Protein AF-A0A7L2DPZ2-F1 (afdb_monomer_lite)

pLDDT: mean 70.93, std 14.89, range [45.47, 94.69]

Radius of gyration: 28.28 Å; chains: 1; bounding box: 48×67×60 Å

Sequence (73 aa):
PQEPSPHPTGPPTAPELPLPHPPAPQSSGRVTSRRQPRRDAAGSASRPFPCAQCGKAFGRLTHLKTHERTHTG

Organism: Catharus fuscescens (NCBI:txid159581)

Structure (mmCIF, N/CA/C/O backbone):
data_AF-A0A7L2DPZ2-F1
#
_entry.id   AF-A0A7L2DPZ2-F1
#
loop_
_atom_site.group_PDB
_atom_site.id
_atom_site.type_symbol
_atom_site.label_atom_id
_atom_site.label_alt_id
_atom_site.label_comp_id
_atom_site.label_asym_id
_atom_site.label_entity_id
_atom_site.label_seq_id
_atom_site.pdbx_PDB_ins_code
_atom_site.Cartn_x
_atom_site.Cartn_y
_atom_site.Cartn_z
_atom_site.occupancy
_atom_site.B_iso_or_equiv
_atom_site.auth_seq_id
_atom_site.auth_comp_id
_atom_site.auth_asym_id
_atom_site.auth_atom_id
_atom_site.pdbx_PDB_model_num
ATOM 1 N N . PRO A 1 1 ? -32.039 -41.253 -35.723 1.00 58.22 1 PRO A N 1
ATOM 2 C CA . PRO A 1 1 ? -30.692 -41.365 -36.332 1.00 58.22 1 PRO A CA 1
ATOM 3 C C . PRO A 1 1 ? -29.958 -40.022 -36.220 1.00 58.22 1 PRO A C 1
ATOM 5 O O . PRO A 1 1 ? -30.231 -39.097 -36.973 1.00 58.22 1 PRO A O 1
ATOM 8 N N . GLN A 1 2 ? -29.116 -39.926 -35.189 1.00 46.66 2 GLN A N 1
ATOM 9 C CA . GLN A 1 2 ? -28.042 -38.935 -35.056 1.00 46.66 2 GLN A CA 1
ATOM 10 C C . GLN A 1 2 ? -27.006 -39.213 -36.168 1.00 46.66 2 GLN A C 1
ATOM 12 O O . GLN A 1 2 ? -26.716 -40.386 -36.399 1.00 46.66 2 GLN A O 1
ATOM 17 N N . GLU A 1 3 ? -26.645 -38.252 -37.029 1.00 45.47 3 GLU A N 1
ATOM 18 C CA . GLU A 1 3 ? -25.384 -37.455 -37.068 1.00 45.47 3 GLU A CA 1
ATOM 19 C C . GLU A 1 3 ? -24.969 -37.322 -38.561 1.00 45.47 3 GLU A C 1
ATOM 21 O O . GLU A 1 3 ? -25.468 -38.121 -39.361 1.00 45.47 3 GLU A O 1
ATOM 26 N N . PRO A 1 4 ? -24.015 -36.464 -38.991 1.00 58.69 4 PRO A N 1
ATOM 27 C CA . PRO A 1 4 ? -23.453 -35.243 -38.397 1.00 58.69 4 PRO A CA 1
ATOM 28 C C . PRO A 1 4 ? -23.420 -34.043 -39.387 1.00 58.69 4 PRO A C 1
ATOM 30 O O . PRO A 1 4 ? -23.527 -34.188 -40.605 1.00 58.69 4 PRO A O 1
ATOM 33 N N . SER A 1 5 ? -23.189 -32.838 -38.865 1.00 52.84 5 SER A N 1
ATOM 34 C CA . SER A 1 5 ? -22.806 -31.656 -39.656 1.00 52.84 5 SER A CA 1
ATOM 35 C C . SER A 1 5 ? -21.338 -31.723 -40.105 1.00 52.84 5 SER A C 1
ATOM 37 O O . SER A 1 5 ? -20.475 -31.931 -39.252 1.00 52.84 5 SER A O 1
ATOM 39 N N . PRO A 1 6 ? -21.012 -31.385 -41.366 1.00 64.75 6 PRO A N 1
ATOM 40 C CA . PRO A 1 6 ? -19.710 -30.827 -41.709 1.00 64.75 6 PRO A CA 1
ATOM 41 C C . PRO A 1 6 ? -19.823 -29.320 -41.984 1.00 64.75 6 PRO A C 1
ATOM 43 O O . PRO A 1 6 ? -20.368 -28.855 -42.983 1.00 64.75 6 PRO A O 1
ATOM 46 N N . HIS A 1 7 ? -19.279 -28.563 -41.043 1.00 60.16 7 HIS A N 1
ATOM 47 C CA . HIS A 1 7 ? -18.842 -27.175 -41.162 1.00 60.16 7 HIS A CA 1
ATOM 48 C C . HIS A 1 7 ? -18.032 -26.910 -42.449 1.00 60.16 7 HIS A C 1
ATOM 50 O O . HIS A 1 7 ? -17.022 -27.570 -42.682 1.00 60.16 7 HIS A O 1
ATOM 56 N N . PRO A 1 8 ? -18.344 -25.863 -43.227 1.00 63.16 8 PRO A N 1
ATOM 57 C CA . PRO A 1 8 ? -17.318 -25.157 -43.974 1.00 63.16 8 PRO A CA 1
ATOM 58 C C . PRO A 1 8 ? -16.714 -24.068 -43.081 1.00 63.16 8 PRO A C 1
ATOM 60 O O . PRO A 1 8 ? -17.301 -23.014 -42.842 1.00 63.16 8 PRO A O 1
ATOM 63 N N . THR A 1 9 ? -15.514 -24.359 -42.580 1.00 61.53 9 THR A N 1
ATOM 64 C CA . THR A 1 9 ? -14.559 -23.389 -42.042 1.00 61.53 9 THR A CA 1
ATOM 65 C C . THR A 1 9 ? -14.248 -22.354 -43.120 1.00 61.53 9 THR A C 1
ATOM 67 O O . THR A 1 9 ? -13.526 -22.636 -44.072 1.00 61.53 9 THR A O 1
ATOM 70 N N . GLY A 1 10 ? -14.786 -21.151 -42.963 1.00 60.09 10 GLY A N 1
ATOM 71 C CA . GLY A 1 10 ? -14.385 -19.975 -43.722 1.00 60.09 10 GLY A CA 1
ATOM 72 C C . GLY A 1 10 ? -14.453 -18.763 -42.799 1.00 60.09 10 GLY A C 1
ATOM 73 O O . GLY A 1 10 ? -15.509 -18.534 -42.207 1.00 60.09 10 GLY A O 1
ATOM 74 N N . PRO A 1 11 ? -13.360 -18.006 -42.600 1.00 65.62 11 PRO A N 1
ATOM 75 C CA . PRO A 1 11 ? -13.437 -16.780 -41.821 1.00 65.62 11 PRO A CA 1
ATOM 76 C C . PRO A 1 11 ? -14.343 -15.782 -42.561 1.00 65.62 11 PRO A C 1
ATOM 78 O O . PRO A 1 11 ? -14.196 -15.627 -43.777 1.00 65.62 11 PRO A O 1
ATOM 81 N N . PRO A 1 12 ? -15.265 -15.079 -41.881 1.00 63.34 12 PRO A N 1
ATOM 82 C CA . PRO A 1 12 ? -15.956 -13.966 -42.508 1.00 63.34 12 PRO A CA 1
ATOM 83 C C . PRO A 1 12 ? -14.931 -12.854 -42.760 1.00 63.34 12 PRO A C 1
ATOM 85 O O . PRO A 1 12 ? -14.484 -12.183 -41.830 1.00 63.34 12 PRO A O 1
ATOM 88 N N . THR A 1 13 ? -14.528 -12.664 -44.017 1.00 56.91 13 THR A N 1
ATOM 89 C CA . THR A 1 13 ? -13.792 -11.472 -44.449 1.00 56.91 13 THR A CA 1
ATOM 90 C C . THR A 1 13 ? -14.741 -10.282 -44.343 1.00 56.91 13 THR A C 1
ATOM 92 O O . THR A 1 13 ? -15.503 -9.985 -45.260 1.00 56.91 13 THR A O 1
ATOM 95 N N . ALA A 1 14 ? -14.752 -9.634 -43.181 1.00 60.12 14 ALA A N 1
ATOM 96 C CA . ALA A 1 14 ? -15.391 -8.340 -43.022 1.00 60.12 14 ALA A CA 1
ATOM 97 C C . ALA A 1 14 ? -14.643 -7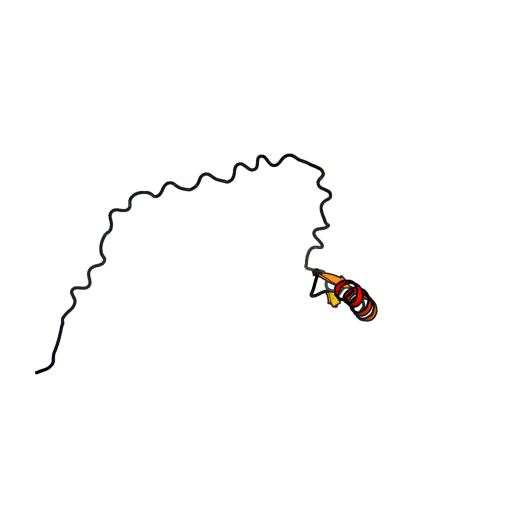.300 -43.880 1.00 60.12 14 ALA A C 1
ATOM 99 O O . ALA A 1 14 ? -13.411 -7.352 -43.947 1.00 60.12 14 ALA A O 1
ATOM 100 N N . PRO A 1 15 ? -15.338 -6.343 -44.520 1.00 61.56 15 PRO A N 1
ATOM 101 C CA . PRO A 1 15 ? -14.674 -5.168 -45.059 1.00 61.56 15 PRO A CA 1
ATOM 102 C C . PRO A 1 15 ? -14.096 -4.375 -43.883 1.00 61.56 15 PRO A C 1
ATOM 104 O O . PRO A 1 15 ? -14.831 -3.895 -43.019 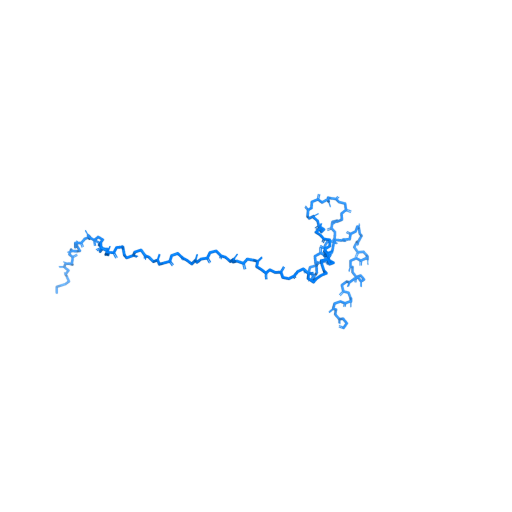1.00 61.56 15 PRO A O 1
ATOM 107 N N . GLU A 1 16 ? -12.771 -4.271 -43.833 1.00 56.59 16 GLU A N 1
ATOM 108 C CA . GLU A 1 16 ? -12.061 -3.397 -42.906 1.00 56.59 16 GLU A CA 1
ATOM 109 C C . GLU A 1 16 ? -12.398 -1.946 -43.276 1.00 56.59 16 GLU A C 1
ATOM 111 O O . GLU A 1 16 ? -11.773 -1.327 -44.133 1.00 56.59 16 GLU A O 1
ATOM 116 N N . LEU A 1 17 ? -13.462 -1.407 -42.680 1.00 65.94 17 LEU A N 1
ATOM 117 C CA . LEU A 1 17 ? -13.653 0.033 -42.625 1.00 65.94 17 LEU A CA 1
ATOM 118 C C . LEU A 1 17 ? -12.568 0.574 -41.683 1.00 65.94 17 LEU A C 1
ATOM 120 O O . LEU A 1 17 ? -12.539 0.154 -40.522 1.00 65.94 17 LEU A O 1
ATOM 124 N N . PRO A 1 18 ? -11.676 1.476 -42.133 1.00 64.62 18 PRO A N 1
ATOM 125 C CA . PRO A 1 18 ? -10.683 2.069 -41.253 1.00 64.62 18 PRO A CA 1
ATOM 126 C C . PRO A 1 18 ? -11.421 2.868 -40.180 1.00 64.62 18 PRO A C 1
ATOM 128 O O . PRO A 1 18 ? -11.993 3.927 -40.446 1.00 64.62 18 PRO A O 1
ATOM 131 N N . LEU A 1 19 ? -11.447 2.331 -38.960 1.00 65.62 19 LEU A N 1
ATOM 132 C CA . LEU A 1 19 ? -11.918 3.066 -37.796 1.00 65.62 19 LEU A CA 1
ATOM 133 C C . LEU A 1 19 ? -11.108 4.369 -37.713 1.00 65.62 19 LEU A C 1
ATOM 135 O O . LEU A 1 19 ? -9.879 4.317 -37.835 1.00 65.62 19 LEU A O 1
ATOM 139 N N . PRO A 1 20 ? -11.749 5.533 -37.510 1.00 66.00 20 PRO A N 1
ATOM 140 C CA . PRO A 1 20 ? -11.012 6.759 -37.274 1.00 66.00 20 PRO A CA 1
ATOM 141 C C . PRO A 1 20 ? -10.189 6.554 -36.004 1.00 66.00 20 PRO A C 1
ATOM 143 O O . PRO A 1 20 ? -10.721 6.385 -34.906 1.00 66.00 20 PRO A O 1
ATOM 146 N N . HIS A 1 21 ? -8.872 6.523 -36.175 1.00 62.16 21 HIS A N 1
ATOM 147 C CA . HIS A 1 21 ? -7.918 6.618 -35.084 1.00 62.16 21 HIS A CA 1
ATOM 148 C C . HIS A 1 21 ? -8.342 7.774 -34.161 1.00 62.16 21 HIS A C 1
ATOM 150 O O . HIS A 1 21 ? -8.589 8.881 -34.650 1.00 62.16 21 HIS A O 1
ATOM 156 N N . PRO A 1 22 ? -8.456 7.568 -32.838 1.00 66.50 22 PRO A N 1
ATOM 157 C CA . PRO A 1 22 ? -8.709 8.685 -31.944 1.00 66.50 22 PRO A CA 1
ATOM 158 C C . PRO A 1 22 ? -7.531 9.670 -32.053 1.00 66.50 22 PRO A C 1
ATOM 160 O O . PRO A 1 22 ? -6.376 9.234 -32.008 1.00 66.50 22 PRO A O 1
ATOM 163 N N . PRO A 1 23 ? -7.771 10.987 -32.208 1.00 62.06 23 PRO A N 1
ATOM 164 C CA . PRO A 1 23 ? -6.689 11.957 -32.173 1.00 62.06 23 PRO A CA 1
ATOM 165 C C . PRO A 1 23 ? -5.984 11.878 -30.815 1.00 62.06 23 PRO A C 1
ATOM 167 O O . PRO A 1 23 ? -6.626 11.759 -29.768 1.00 62.06 23 PRO A O 1
ATOM 170 N N . ALA A 1 24 ? -4.651 11.931 -30.842 1.00 59.22 24 ALA A N 1
ATOM 171 C CA . ALA A 1 24 ? -3.812 11.967 -29.650 1.00 59.22 24 ALA A CA 1
ATOM 172 C C . ALA A 1 24 ? -4.306 13.042 -28.660 1.00 59.22 24 ALA A C 1
ATOM 174 O O . ALA A 1 24 ? -4.762 14.105 -29.098 1.00 59.22 24 ALA A O 1
ATOM 175 N N . PRO A 1 25 ? -4.205 12.824 -27.334 1.00 66.69 25 PRO A N 1
ATOM 176 C CA . PRO A 1 25 ? -4.590 13.845 -26.373 1.00 66.69 25 PRO A CA 1
ATOM 177 C C . PRO A 1 25 ? -3.715 15.086 -26.582 1.00 66.69 25 PRO A C 1
ATOM 179 O O . PRO A 1 25 ? -2.516 15.077 -26.299 1.00 66.69 25 PRO A O 1
ATOM 182 N N . GLN A 1 26 ? -4.320 16.169 -27.074 1.00 56.56 26 GLN A N 1
ATOM 183 C CA . GLN A 1 26 ? -3.709 17.492 -27.083 1.00 56.56 26 GLN A CA 1
ATOM 184 C C . GLN A 1 26 ? -3.583 17.935 -25.625 1.00 56.56 26 GLN A C 1
ATOM 186 O O . GLN A 1 26 ? -4.521 18.464 -25.031 1.00 56.56 26 GLN A O 1
ATOM 191 N N . SER A 1 27 ? -2.435 17.641 -25.017 1.00 56.88 27 SER A N 1
ATOM 192 C CA . SER A 1 27 ? -2.089 18.044 -23.656 1.00 56.88 27 SER A CA 1
ATOM 193 C C . SER A 1 27 ? -1.891 19.564 -23.575 1.00 56.88 27 SER A C 1
ATOM 195 O O . SER A 1 27 ? -0.789 20.053 -23.336 1.00 56.88 27 SER A O 1
ATOM 197 N N . SER A 1 28 ? -2.973 20.325 -23.708 1.00 64.75 28 SER A N 1
ATOM 198 C CA . SER A 1 28 ? -3.053 21.728 -23.300 1.00 64.75 28 SER A CA 1
ATOM 199 C C . SER A 1 28 ? -3.379 21.787 -21.809 1.00 64.75 28 SER A C 1
ATOM 201 O O . SER A 1 28 ? -4.460 22.185 -21.383 1.00 64.75 28 SER A O 1
ATOM 203 N N . GLY A 1 29 ? -2.432 21.323 -20.993 1.00 61.62 29 GLY A N 1
ATOM 204 C CA . GLY A 1 29 ? -2.495 21.422 -19.541 1.00 61.62 29 GLY A CA 1
ATOM 205 C C . GLY A 1 29 ? -1.861 22.725 -19.069 1.00 61.62 29 GLY A C 1
ATOM 206 O O . GLY A 1 29 ? -0.639 22.843 -19.020 1.00 61.62 29 GLY A O 1
ATOM 207 N N . ARG A 1 30 ? -2.700 23.695 -18.699 1.00 63.09 30 ARG A N 1
ATOM 208 C CA . ARG A 1 30 ? -2.355 24.908 -17.943 1.00 63.09 30 ARG A CA 1
ATOM 209 C C . ARG A 1 30 ? -1.393 24.557 -16.796 1.00 63.09 30 ARG A C 1
ATOM 211 O O . ARG A 1 30 ? -1.749 23.783 -15.911 1.00 63.09 30 ARG A O 1
ATOM 218 N N . VAL A 1 31 ? -0.181 25.119 -16.790 1.00 61.12 31 VAL A N 1
ATOM 219 C CA . VAL A 1 31 ? 0.798 24.950 -15.701 1.00 61.12 31 VAL A CA 1
ATOM 220 C C . VAL A 1 31 ? 0.352 25.732 -14.461 1.00 61.12 31 VAL A C 1
ATOM 222 O O . VAL A 1 31 ? 0.899 26.767 -14.105 1.00 61.12 31 VAL A O 1
ATOM 225 N N . THR A 1 32 ? -0.674 25.248 -13.767 1.00 57.28 32 THR A N 1
ATOM 226 C CA . THR A 1 32 ? -0.903 25.651 -12.380 1.00 57.28 32 THR A CA 1
ATOM 227 C C . THR A 1 32 ? 0.027 24.814 -11.514 1.00 57.28 32 THR A C 1
ATOM 229 O O . THR A 1 32 ? -0.232 23.640 -11.271 1.00 57.28 32 THR A O 1
ATOM 232 N N . SER A 1 33 ? 1.144 25.412 -11.102 1.00 61.28 33 SER A N 1
ATOM 233 C CA . SER A 1 33 ? 1.919 25.007 -9.926 1.00 61.28 33 SER A CA 1
ATOM 234 C C . SER A 1 33 ? 2.202 23.505 -9.825 1.00 61.28 33 SER A C 1
ATOM 236 O O . SER A 1 33 ? 1.623 22.790 -9.006 1.00 61.28 33 SER A O 1
ATOM 238 N N . ARG A 1 34 ? 3.175 23.032 -10.615 1.00 59.16 34 ARG A N 1
ATOM 239 C CA . ARG A 1 34 ? 3.862 21.758 -10.367 1.00 59.16 34 ARG A CA 1
ATOM 240 C C . ARG A 1 34 ? 4.594 21.827 -9.025 1.00 59.16 34 ARG A C 1
ATOM 242 O O . ARG A 1 34 ? 5.810 21.958 -8.963 1.00 59.16 34 ARG A O 1
ATOM 249 N N . ARG A 1 35 ? 3.874 21.637 -7.924 1.00 62.16 35 ARG A N 1
ATOM 250 C CA . ARG A 1 35 ? 4.475 21.017 -6.750 1.00 62.16 35 ARG A CA 1
ATOM 251 C C . ARG A 1 35 ? 4.526 19.531 -7.076 1.00 62.16 35 ARG A C 1
ATOM 253 O O . ARG A 1 35 ? 3.604 18.796 -6.753 1.00 62.16 35 ARG A O 1
ATOM 260 N N . GLN A 1 36 ? 5.551 19.124 -7.834 1.00 57.88 36 GLN A N 1
ATOM 261 C CA . GLN A 1 36 ? 5.893 17.714 -8.045 1.00 57.88 36 GLN A CA 1
ATOM 262 C C . GLN A 1 36 ? 5.831 17.018 -6.673 1.00 57.88 36 GLN A C 1
ATOM 264 O O . GLN A 1 36 ? 6.670 17.333 -5.822 1.00 57.88 36 GLN A O 1
ATOM 269 N N . PRO A 1 37 ? 4.891 16.091 -6.408 1.00 56.38 37 PRO A N 1
ATOM 270 C CA . PRO A 1 37 ? 5.158 15.122 -5.371 1.00 56.38 37 PRO A CA 1
ATOM 271 C C . PRO A 1 37 ? 6.363 14.329 -5.864 1.00 56.38 37 PRO A C 1
ATOM 273 O O . PRO A 1 37 ? 6.445 13.951 -7.038 1.00 56.38 37 PRO A O 1
ATOM 276 N N . ARG A 1 38 ? 7.353 14.209 -4.981 1.00 60.16 38 ARG A N 1
ATOM 277 C CA . ARG A 1 38 ? 8.589 13.478 -5.222 1.00 60.16 38 ARG A CA 1
ATOM 278 C C . ARG A 1 38 ? 8.196 12.147 -5.857 1.00 60.16 38 ARG A C 1
ATOM 280 O O . ARG A 1 38 ? 7.426 11.385 -5.280 1.00 60.16 38 ARG A O 1
ATOM 287 N N . ARG A 1 39 ? 8.687 11.897 -7.071 1.00 61.16 39 ARG A N 1
ATOM 288 C CA . ARG A 1 39 ? 8.821 10.530 -7.559 1.00 61.16 39 ARG A CA 1
ATOM 289 C C . ARG A 1 39 ? 9.833 9.899 -6.614 1.00 61.16 39 ARG A C 1
ATOM 291 O O . ARG A 1 39 ? 11.031 9.989 -6.863 1.00 61.16 39 ARG A O 1
ATOM 298 N N . ASP A 1 40 ? 9.356 9.383 -5.485 1.00 54.78 40 ASP A N 1
ATOM 299 C CA . ASP A 1 40 ? 10.128 8.518 -4.607 1.00 54.78 40 ASP A CA 1
ATOM 300 C C . ASP A 1 40 ? 10.298 7.221 -5.390 1.00 54.78 40 ASP A C 1
ATOM 302 O O . ASP A 1 40 ? 9.517 6.278 -5.284 1.00 54.78 40 ASP A O 1
ATOM 306 N N . ALA A 1 41 ? 11.255 7.288 -6.317 1.00 58.56 41 ALA A N 1
ATOM 307 C CA . ALA A 1 41 ? 11.632 6.232 -7.216 1.00 58.56 41 ALA A CA 1
ATOM 308 C C . ALA A 1 41 ? 11.851 4.976 -6.382 1.00 58.56 41 ALA A C 1
ATOM 310 O O . ALA A 1 41 ? 12.744 4.898 -5.534 1.00 58.56 41 ALA A O 1
ATOM 311 N N . ALA A 1 42 ? 10.968 4.018 -6.637 1.00 63.25 42 ALA A N 1
ATOM 312 C CA . ALA A 1 42 ? 11.161 2.622 -6.347 1.00 63.25 42 ALA A CA 1
ATOM 313 C C . ALA A 1 42 ? 12.591 2.226 -6.738 1.00 63.25 42 ALA A C 1
ATOM 315 O O . ALA A 1 42 ? 13.000 2.432 -7.880 1.00 63.25 42 ALA A O 1
ATOM 316 N N . GLY A 1 43 ? 13.340 1.682 -5.777 1.00 61.75 43 GLY A N 1
ATOM 317 C CA . GLY A 1 43 ? 14.662 1.116 -6.042 1.00 61.75 43 GLY A CA 1
ATOM 318 C C . GLY A 1 43 ? 15.774 1.534 -5.087 1.00 61.75 43 GLY A C 1
ATOM 319 O O . GLY A 1 43 ? 16.891 1.764 -5.531 1.00 61.75 43 GLY A O 1
ATOM 320 N N . SER A 1 44 ? 15.530 1.617 -3.777 1.00 56.53 44 SER A N 1
ATOM 321 C CA . SER A 1 44 ? 16.648 1.656 -2.830 1.00 56.53 44 SER A CA 1
ATOM 322 C C . SER A 1 44 ? 16.378 0.729 -1.659 1.00 56.53 44 SER A C 1
ATOM 324 O O . SER A 1 44 ? 15.498 0.976 -0.833 1.00 56.53 44 SER A O 1
ATOM 326 N N . ALA A 1 45 ? 17.171 -0.336 -1.593 1.00 59.47 45 ALA A N 1
ATOM 327 C CA . ALA A 1 45 ? 17.230 -1.346 -0.543 1.00 59.47 45 ALA A CA 1
ATOM 328 C C . ALA A 1 45 ? 17.670 -0.794 0.838 1.00 59.47 45 ALA A C 1
ATOM 330 O O . ALA A 1 45 ? 18.336 -1.477 1.604 1.00 59.47 45 ALA A O 1
ATOM 331 N N . SER A 1 46 ? 17.313 0.451 1.170 1.00 66.62 46 SER A N 1
ATOM 332 C CA . SER A 1 46 ? 17.588 1.109 2.454 1.00 66.62 46 SER A CA 1
ATOM 333 C C . SER A 1 46 ? 16.336 1.279 3.323 1.00 66.62 46 SER A C 1
ATOM 335 O O . SER A 1 46 ? 16.436 1.610 4.505 1.00 66.62 46 SER A O 1
ATOM 337 N N . ARG A 1 47 ? 15.137 1.057 2.764 1.00 79.00 47 ARG A N 1
ATOM 338 C CA . ARG A 1 47 ? 13.856 1.228 3.469 1.00 79.00 47 ARG A CA 1
ATOM 339 C C . ARG A 1 47 ? 12.943 0.023 3.222 1.00 79.00 47 ARG A C 1
ATOM 341 O O . ARG A 1 47 ? 12.016 0.127 2.422 1.00 79.00 47 ARG A O 1
ATOM 348 N N . PRO A 1 48 ? 13.195 -1.117 3.895 1.00 82.88 48 PRO A N 1
ATOM 349 C CA . PRO A 1 48 ? 12.461 -2.362 3.658 1.00 82.88 48 PRO A CA 1
ATOM 350 C C . PRO A 1 48 ? 11.006 -2.326 4.153 1.00 82.88 48 PRO A C 1
ATOM 352 O O . PRO A 1 48 ? 10.283 -3.298 3.968 1.00 82.88 48 PRO A O 1
ATOM 355 N N . PHE A 1 49 ? 10.556 -1.226 4.768 1.00 91.00 49 PHE A N 1
ATOM 356 C CA . PHE A 1 49 ? 9.223 -1.108 5.357 1.00 91.00 49 PHE A CA 1
ATOM 357 C C . PHE A 1 49 ? 8.361 -0.070 4.610 1.00 91.00 49 PHE A C 1
ATOM 359 O O . PHE A 1 49 ? 8.274 1.080 5.055 1.00 91.00 49 PHE A O 1
ATOM 366 N N . PRO A 1 50 ? 7.748 -0.419 3.463 1.00 89.50 50 PRO A N 1
ATOM 367 C CA . PRO A 1 50 ? 6.792 0.436 2.766 1.00 89.50 50 PRO A CA 1
ATOM 368 C C . PRO A 1 50 ? 5.402 0.416 3.405 1.00 89.50 50 PRO A C 1
ATOM 370 O O . PRO A 1 50 ? 4.911 -0.617 3.849 1.00 89.50 50 PRO A O 1
ATOM 373 N N . CYS A 1 51 ? 4.747 1.575 3.422 1.00 90.12 51 CYS A N 1
ATOM 374 C CA . CYS A 1 51 ? 3.351 1.699 3.815 1.00 90.12 51 CYS A CA 1
ATOM 375 C C . CYS A 1 51 ? 2.433 1.229 2.687 1.00 90.12 51 CYS A C 1
ATOM 377 O O . CYS A 1 51 ? 2.470 1.789 1.593 1.00 90.12 51 CYS A O 1
ATOM 379 N N . ALA A 1 52 ? 1.561 0.264 2.978 1.00 88.75 52 ALA A N 1
ATOM 380 C CA . ALA A 1 52 ? 0.607 -0.275 2.010 1.00 88.75 52 ALA A CA 1
ATOM 381 C C . ALA A 1 52 ? -0.463 0.741 1.570 1.00 88.75 52 ALA A C 1
ATOM 383 O O . ALA A 1 52 ? -0.956 0.658 0.452 1.00 88.75 52 ALA A O 1
ATOM 384 N N . GLN A 1 53 ? -0.798 1.718 2.421 1.00 89.69 53 GLN A N 1
ATOM 385 C CA . GLN A 1 53 ? -1.847 2.704 2.130 1.00 89.69 53 GLN A CA 1
ATOM 386 C C . GLN A 1 53 ? -1.382 3.818 1.183 1.00 89.69 53 GLN A C 1
ATOM 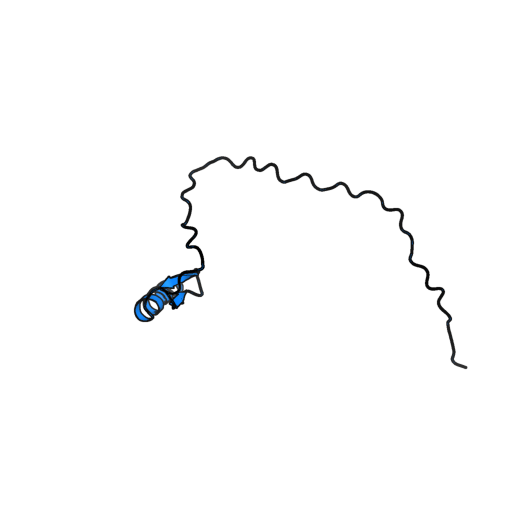388 O O . GLN A 1 53 ? -2.133 4.260 0.322 1.00 89.69 53 GLN A O 1
ATOM 393 N N . CYS A 1 54 ? -0.141 4.294 1.329 1.00 90.56 54 CYS A N 1
ATOM 394 C CA . CYS A 1 54 ? 0.340 5.467 0.584 1.00 90.56 54 CYS A CA 1
ATOM 395 C C . CYS A 1 54 ? 1.694 5.280 -0.114 1.00 90.56 54 CYS A C 1
ATOM 397 O O . CYS A 1 54 ? 2.219 6.231 -0.690 1.00 90.56 54 CYS A O 1
ATOM 399 N N . GLY A 1 55 ? 2.304 4.096 -0.030 1.00 84.75 55 GLY A N 1
ATOM 400 C CA . GLY A 1 55 ? 3.579 3.780 -0.682 1.00 84.75 55 GLY A CA 1
ATOM 401 C C . GLY A 1 55 ? 4.816 4.425 -0.046 1.00 84.75 55 GLY A C 1
ATOM 402 O O . GLY A 1 55 ? 5.927 4.225 -0.532 1.00 84.75 55 GLY A O 1
ATOM 403 N N . LYS A 1 56 ? 4.673 5.185 1.050 1.00 85.06 56 LYS A N 1
ATOM 404 C CA . LYS A 1 56 ? 5.815 5.786 1.760 1.00 85.06 56 LYS A CA 1
ATOM 405 C C . LYS A 1 56 ? 6.699 4.694 2.361 1.00 85.06 56 LYS A C 1
ATOM 407 O O . LYS A 1 56 ? 6.247 3.934 3.212 1.00 85.06 56 LYS A O 1
ATOM 412 N N . ALA A 1 57 ? 7.966 4.641 1.963 1.00 86.19 57 ALA A N 1
ATOM 413 C CA . ALA A 1 57 ? 8.947 3.729 2.546 1.00 86.19 57 ALA A CA 1
ATOM 414 C C . ALA A 1 57 ? 9.476 4.254 3.886 1.00 86.19 57 ALA A C 1
ATOM 416 O O . ALA A 1 57 ? 9.605 5.459 4.068 1.00 86.19 57 ALA A O 1
ATOM 417 N N . PHE A 1 58 ? 9.845 3.386 4.825 1.00 89.12 58 PHE A N 1
ATOM 418 C CA . PHE A 1 58 ? 10.492 3.728 6.096 1.00 89.12 58 PHE A CA 1
ATOM 419 C C . PHE A 1 58 ? 11.700 2.814 6.330 1.00 89.12 58 PHE A C 1
ATOM 421 O O . PHE A 1 58 ? 11.702 1.649 5.943 1.00 89.12 58 PHE A O 1
ATOM 428 N N . GLY A 1 59 ? 12.750 3.351 6.960 1.00 87.94 59 GLY A N 1
ATOM 429 C CA . GLY A 1 59 ? 13.949 2.575 7.312 1.00 87.94 59 GLY A CA 1
ATOM 430 C C . GLY A 1 59 ? 13.762 1.660 8.527 1.00 87.94 59 GLY A C 1
ATOM 431 O O . GLY A 1 59 ? 14.598 0.805 8.785 1.00 87.94 59 GLY A O 1
ATOM 432 N N . ARG A 1 60 ? 12.676 1.840 9.293 1.00 91.69 60 ARG A N 1
ATOM 433 C CA . ARG A 1 60 ? 12.379 1.089 10.522 1.00 91.69 60 ARG A CA 1
ATOM 434 C C . ARG A 1 60 ? 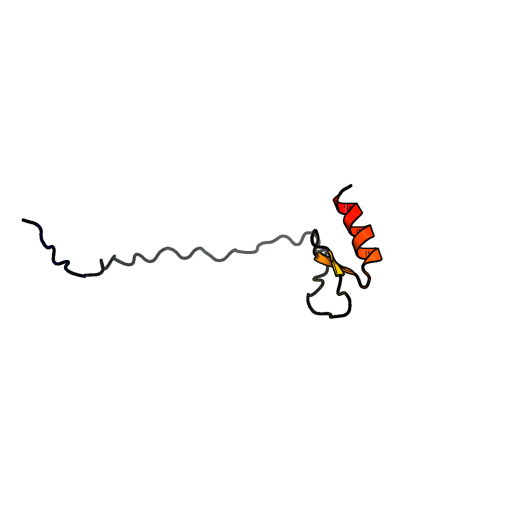10.891 0.765 10.615 1.00 91.69 60 ARG A C 1
ATOM 436 O O . ARG A 1 60 ? 10.059 1.632 10.338 1.00 91.69 60 ARG A O 1
ATOM 443 N N . LEU A 1 61 ? 10.572 -0.430 11.112 1.00 92.00 61 LEU A N 1
ATOM 444 C CA . LEU A 1 61 ? 9.195 -0.882 11.334 1.00 92.00 61 LEU A CA 1
ATOM 445 C C . LEU A 1 61 ? 8.447 -0.022 12.368 1.00 92.00 61 LEU A C 1
ATOM 447 O O . LEU A 1 61 ? 7.260 0.238 12.209 1.00 92.00 61 LEU A O 1
ATOM 451 N N . THR A 1 62 ? 9.132 0.478 13.402 1.00 94.69 62 THR A N 1
ATOM 452 C CA . THR A 1 62 ? 8.522 1.324 14.449 1.00 94.69 62 THR A CA 1
ATOM 453 C C . THR A 1 62 ? 7.950 2.630 13.893 1.00 94.69 62 THR A C 1
ATOM 455 O O . THR A 1 62 ? 6.874 3.070 14.309 1.00 94.69 62 THR A O 1
ATOM 458 N N . HIS A 1 63 ? 8.639 3.231 12.919 1.00 93.50 63 HIS A N 1
ATOM 459 C CA . HIS A 1 63 ? 8.167 4.429 12.227 1.00 93.50 63 HIS A CA 1
ATOM 460 C C . HIS A 1 63 ? 7.003 4.105 11.290 1.00 93.50 63 HIS A C 1
ATOM 462 O O . HIS A 1 63 ? 6.026 4.849 11.291 1.00 93.50 63 HIS A O 1
ATOM 468 N N . LEU A 1 64 ? 7.064 2.980 10.563 1.00 94.19 64 LEU A N 1
ATOM 469 C CA . LEU A 1 64 ? 5.946 2.520 9.734 1.00 94.19 64 LEU A CA 1
ATOM 470 C C . LEU A 1 64 ? 4.682 2.305 10.582 1.00 94.19 64 LEU A C 1
ATOM 472 O O . LEU A 1 64 ? 3.660 2.910 10.296 1.00 94.19 64 LEU A O 1
ATOM 476 N N . LYS A 1 65 ? 4.768 1.560 11.688 1.00 93.38 65 LYS A N 1
ATOM 477 C CA . LYS A 1 65 ? 3.616 1.243 12.551 1.00 93.38 65 LYS A CA 1
ATOM 478 C C . LYS A 1 65 ? 2.992 2.470 13.222 1.00 93.38 65 LYS A C 1
ATOM 480 O O . LYS A 1 65 ? 1.815 2.481 13.577 1.00 93.38 65 LYS A O 1
ATOM 485 N N . THR A 1 66 ? 3.790 3.509 13.454 1.00 94.56 66 THR A N 1
ATOM 486 C CA . THR A 1 66 ? 3.280 4.800 13.940 1.00 94.56 66 THR A CA 1
ATOM 487 C C . THR A 1 66 ? 2.621 5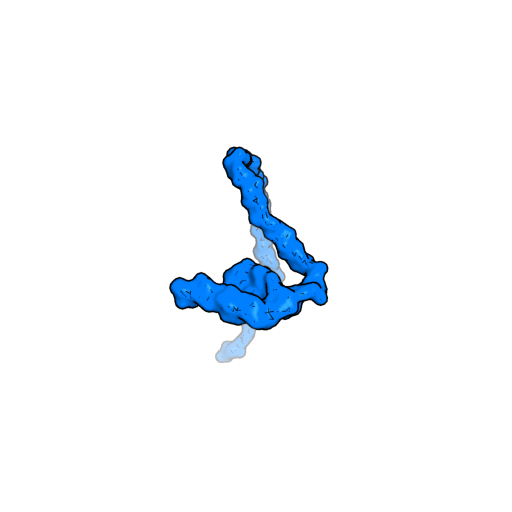.585 12.814 1.00 94.56 66 THR A C 1
ATOM 489 O O . THR A 1 66 ? 1.564 6.167 13.018 1.00 94.56 66 THR A O 1
ATOM 492 N N . HIS A 1 67 ? 3.205 5.551 11.618 1.00 94.38 67 HIS A N 1
ATOM 493 C CA . HIS A 1 67 ? 2.620 6.151 10.430 1.00 94.38 67 HIS A CA 1
ATOM 494 C C . HIS A 1 67 ? 1.297 5.483 10.021 1.00 94.38 67 HIS A C 1
ATOM 496 O O . HIS A 1 67 ? 0.366 6.182 9.657 1.00 94.38 67 HIS A O 1
ATOM 502 N N . GLU A 1 68 ? 1.162 4.161 10.124 1.00 93.81 68 GLU A N 1
ATOM 503 C CA . GLU A 1 68 ? -0.082 3.458 9.776 1.00 93.81 68 GLU A CA 1
ATOM 504 C C . GLU A 1 68 ? -1.285 3.952 10.586 1.00 93.81 68 GLU A C 1
ATOM 506 O O . GLU A 1 68 ? -2.375 4.106 10.040 1.00 93.81 68 GLU A O 1
ATOM 511 N N . ARG A 1 69 ? -1.066 4.315 11.856 1.00 93.94 69 ARG A N 1
ATOM 512 C CA . ARG A 1 69 ? -2.106 4.888 12.721 1.00 93.94 69 ARG A CA 1
ATOM 513 C C . ARG A 1 69 ? -2.655 6.222 12.213 1.00 93.94 69 ARG A C 1
ATOM 515 O O . ARG A 1 69 ? -3.766 6.568 12.583 1.00 93.94 69 ARG A O 1
ATOM 522 N N . THR A 1 70 ? -1.929 6.954 11.360 1.00 94.06 70 THR A N 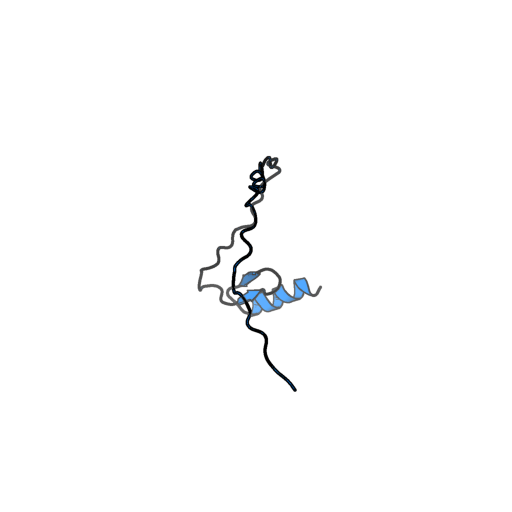1
ATOM 523 C CA . THR A 1 70 ? -2.442 8.202 10.768 1.00 94.06 70 THR A CA 1
ATOM 524 C C . THR A 1 70 ? -3.475 7.960 9.671 1.00 94.06 70 THR A C 1
ATOM 526 O O . THR A 1 70 ? -4.148 8.904 9.284 1.00 94.06 70 THR A O 1
ATOM 529 N N . HIS A 1 71 ? -3.574 6.740 9.132 1.00 92.94 71 HIS A N 1
ATOM 530 C CA . HIS A 1 71 ? -4.583 6.387 8.120 1.00 92.94 71 HIS A CA 1
ATOM 531 C C . HIS A 1 71 ? -5.882 5.881 8.739 1.00 92.94 71 HIS A C 1
ATOM 533 O O . HIS A 1 71 ? -6.928 5.960 8.112 1.00 92.94 71 HIS A O 1
ATOM 539 N N . THR A 1 72 ? -5.803 5.321 9.944 1.00 83.94 72 THR A N 1
ATOM 540 C CA . THR A 1 72 ? -6.956 4.780 10.682 1.00 83.94 72 THR A CA 1
ATOM 541 C C . THR A 1 72 ? -7.563 5.802 11.650 1.00 83.94 72 THR A C 1
ATOM 543 O O . THR A 1 72 ? -8.479 5.458 12.391 1.00 83.94 72 THR A O 1
ATOM 546 N N . GLY A 1 73 ? -7.020 7.023 11.685 1.00 61.06 73 GLY A N 1
ATOM 547 C CA . GLY A 1 73 ? -7.595 8.146 12.428 1.00 61.06 73 GLY A CA 1
ATOM 548 C C . GLY A 1 73 ? -8.834 8.711 11.754 1.00 61.06 73 GLY A C 1
ATOM 549 O O . GLY A 1 73 ? -8.901 8.647 10.507 1.00 61.06 73 GLY A O 1
#

Secondary structure (DSSP, 8-state):
--------------------PPPP-----------------S--TT--EE-TTT--EESSHHHHHHHHTTT--

Foldseek 3Di:
DDDDDDDDDDDPPDPPPPDPDDPDPPPPDDPDDPPPPDCPDPDDPQFPAAAPPPRDGHNDPVVNVVVNVVVVD

InterPro domains:
  IPR013087 Zinc finger C2H2-type [PF00096] (49-71)
  IPR013087 Zinc finger C2H2-type [PS00028] (51-71)
  IPR013087 Zinc finger C2H2-type [PS50157] (49-73)
  IPR013087 Zinc finger C2H2-type [SM00355] (49-71)
  IPR036236 Zinc finger C2H2 superfamily [SSF57667] (45-73)